Protein AF-A0A840VZA6-F1 (afdb_monomer_lite)

Foldseek 3Di:
DDPPDQPDQDVLLVVLLVLLVVLLVVLVVVLVVLVVVQVVQCVDPVHNQVVVVVVVDGNVLSVVLSVLSVQLSVLSNVLSVLSVQAAPVSLVSSLCSLVVSLVSLVVNCVSVVPPPSVVS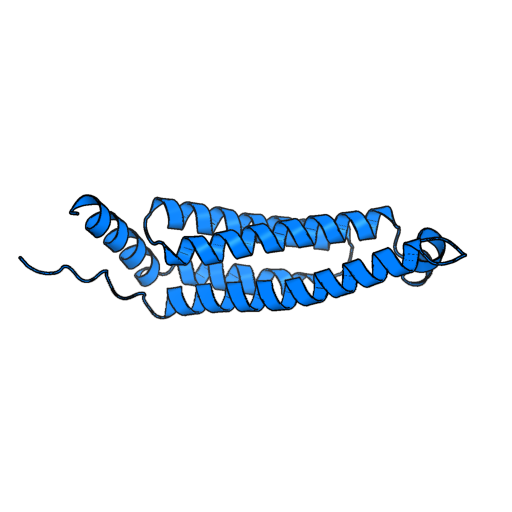NVSSVSSNVSCPDPSNVVSSHSSNVVVVVD

Sequence (150 aa):
MQNQSAPAMPGVVTAARIILFVVCGLSGVLLVMSLLGIVGAFLHSDGPDAVFATVGATTAGILRSFVLGLVVIVLLLVAALRIGRGGTRNHLVVRLLVGGGGLVAVLNTVLSGEGTAFMGFVLPLIVLMLIQTKRSREWFAAMDESARNS

Structure (mmCIF, N/CA/C/O backbone):
data_AF-A0A840VZA6-F1
#
_entry.id   AF-A0A840VZA6-F1
#
loop_
_atom_site.group_PDB
_atom_site.id
_atom_site.type_symbol
_atom_site.label_atom_id
_atom_site.label_alt_id
_atom_site.label_comp_id
_atom_site.label_asym_id
_atom_site.label_entity_id
_atom_site.label_seq_id
_atom_site.pdbx_PDB_ins_code
_atom_site.Cartn_x
_atom_site.Cartn_y
_atom_site.Cartn_z
_atom_site.occupancy
_atom_site.B_iso_or_equiv
_atom_site.auth_seq_id
_atom_site.auth_comp_id
_atom_site.auth_asym_id
_atom_site.auth_atom_id
_atom_site.pdbx_PDB_model_num
ATOM 1 N N . MET A 1 1 ? -12.700 12.720 40.999 1.00 42.44 1 MET A N 1
ATOM 2 C CA . MET A 1 1 ? -12.202 12.848 39.614 1.00 42.44 1 MET A CA 1
ATOM 3 C C . MET A 1 1 ? -11.955 11.440 39.094 1.00 42.44 1 MET A C 1
ATOM 5 O O . MET A 1 1 ? -10.973 10.824 39.482 1.00 42.44 1 MET A O 1
ATOM 9 N N . GLN A 1 2 ? -12.914 10.860 38.367 1.00 43.44 2 GLN A N 1
ATOM 10 C CA . GLN A 1 2 ? -12.752 9.523 37.789 1.00 43.44 2 GLN A CA 1
ATOM 11 C C . GLN A 1 2 ? -11.879 9.662 36.540 1.00 43.44 2 GLN A C 1
ATOM 13 O O . GLN A 1 2 ? -12.295 10.300 35.579 1.00 43.44 2 GLN A O 1
ATOM 18 N N . ASN A 1 3 ? -10.669 9.101 36.570 1.00 45.31 3 ASN A N 1
ATOM 19 C CA . ASN A 1 3 ? -9.854 8.910 35.373 1.00 45.31 3 ASN A CA 1
ATOM 20 C C . ASN A 1 3 ? -10.643 8.012 34.409 1.00 45.31 3 ASN A C 1
ATOM 22 O O . ASN A 1 3 ? -10.611 6.787 34.546 1.00 45.31 3 ASN A O 1
ATOM 26 N N . GLN A 1 4 ? -11.378 8.608 33.465 1.00 52.44 4 GLN A N 1
ATOM 27 C CA . GLN A 1 4 ? -11.915 7.883 32.318 1.00 52.44 4 GLN A CA 1
ATOM 28 C C . GLN A 1 4 ? -10.718 7.442 31.477 1.00 52.44 4 GLN A C 1
ATOM 30 O O . GLN A 1 4 ? -10.183 8.174 30.650 1.00 52.44 4 GLN A O 1
ATOM 35 N N . SER A 1 5 ? -10.229 6.245 31.784 1.00 57.06 5 SER A N 1
ATOM 36 C CA . SER A 1 5 ? -9.242 5.551 30.975 1.00 57.06 5 SER A CA 1
ATOM 37 C C . SER A 1 5 ? -9.862 5.326 29.598 1.00 57.06 5 SER A C 1
ATOM 39 O O . SER A 1 5 ? -10.992 4.848 29.496 1.00 57.06 5 SER A O 1
ATOM 41 N N . ALA A 1 6 ? -9.144 5.725 28.546 1.00 59.78 6 ALA A N 1
ATOM 42 C CA . ALA A 1 6 ? -9.605 5.579 27.171 1.00 59.78 6 ALA A CA 1
ATOM 43 C C . ALA A 1 6 ? -10.124 4.146 26.922 1.00 59.78 6 ALA A C 1
ATOM 45 O O . ALA A 1 6 ? -9.484 3.186 27.369 1.00 59.78 6 ALA A O 1
ATOM 46 N N . PRO A 1 7 ? -11.265 3.976 26.226 1.00 66.06 7 PRO A N 1
ATOM 47 C CA . PRO A 1 7 ? -11.859 2.663 26.012 1.00 66.06 7 PRO A CA 1
ATOM 48 C C . PRO A 1 7 ? -10.855 1.721 25.335 1.00 66.06 7 PRO A C 1
ATOM 50 O O . PRO A 1 7 ? -10.292 2.036 24.282 1.00 66.06 7 PRO A O 1
ATOM 53 N N . ALA A 1 8 ? -10.625 0.555 25.949 1.00 74.19 8 ALA A N 1
ATOM 54 C CA . ALA A 1 8 ? -9.660 -0.427 25.466 1.00 74.19 8 ALA A CA 1
ATOM 55 C C . ALA A 1 8 ? -9.975 -0.839 24.018 1.00 74.19 8 ALA A C 1
ATOM 57 O O . ALA A 1 8 ? -11.116 -1.176 23.687 1.00 74.19 8 ALA A O 1
ATOM 58 N N . MET A 1 9 ? -8.960 -0.809 23.148 1.00 76.88 9 MET A N 1
ATOM 59 C CA . MET A 1 9 ? -9.132 -1.114 21.727 1.00 76.88 9 MET A CA 1
ATOM 60 C C . MET A 1 9 ? -9.572 -2.579 21.547 1.00 76.88 9 MET A C 1
ATOM 62 O O . MET A 1 9 ? -8.873 -3.487 22.006 1.00 76.88 9 MET A O 1
ATOM 66 N N . PRO A 1 10 ? -10.715 -2.852 20.887 1.00 82.06 10 PRO A N 1
ATOM 67 C CA . PRO A 1 10 ? -11.196 -4.212 20.707 1.00 82.06 10 PRO A CA 1
ATOM 68 C C . PRO A 1 10 ? -10.262 -4.994 19.781 1.00 82.06 10 PRO A C 1
ATOM 70 O O . PRO A 1 10 ? -9.766 -4.468 18.783 1.00 82.06 10 PRO A O 1
ATOM 73 N N . GLY A 1 11 ? -10.082 -6.287 20.071 1.00 82.12 11 GLY A N 1
ATOM 74 C CA . GLY A 1 11 ? -9.135 -7.152 19.357 1.00 82.12 11 GLY A CA 1
ATOM 75 C C . GLY A 1 11 ? -9.315 -7.181 17.834 1.00 82.12 11 GLY A C 1
ATOM 76 O O . GLY A 1 11 ? -8.332 -7.300 17.116 1.00 82.12 11 GLY A O 1
ATOM 77 N N . VAL A 1 12 ? -10.536 -6.982 17.326 1.00 79.88 12 VAL A N 1
ATOM 78 C CA . VAL A 1 12 ? -10.817 -6.880 15.880 1.00 79.88 12 VAL A CA 1
ATOM 79 C C . VAL A 1 12 ? -10.205 -5.634 15.229 1.00 79.88 12 VAL A C 1
ATOM 81 O O . VAL A 1 12 ? -9.726 -5.708 14.099 1.00 79.88 12 VAL A O 1
ATOM 84 N N . VAL A 1 13 ? -10.163 -4.503 15.939 1.00 79.56 13 VAL A N 1
ATOM 85 C CA . VAL A 1 13 ? -9.539 -3.260 15.458 1.00 79.56 13 VAL A CA 1
ATOM 86 C C . VAL A 1 13 ? -8.019 -3.366 15.561 1.00 79.56 13 VAL A C 1
ATOM 88 O O . VAL A 1 13 ? -7.310 -2.969 14.636 1.00 79.56 13 VAL A O 1
ATOM 91 N N . THR A 1 14 ? -7.516 -3.981 16.633 1.00 82.81 14 THR A N 1
ATOM 92 C CA . THR A 1 14 ? -6.091 -4.305 16.780 1.00 82.81 14 THR A CA 1
ATOM 93 C C . THR A 1 14 ? -5.618 -5.239 15.665 1.00 82.81 14 THR A C 1
ATOM 95 O O . THR A 1 14 ? -4.606 -4.960 15.028 1.00 82.81 14 THR A O 1
ATOM 98 N N . ALA A 1 15 ? -6.379 -6.294 15.358 1.00 83.12 15 ALA A N 1
ATOM 99 C CA . ALA A 1 15 ? -6.087 -7.215 14.264 1.00 83.12 15 ALA A CA 1
ATOM 100 C C . ALA A 1 15 ? -6.076 -6.497 12.907 1.00 83.12 15 ALA A C 1
ATOM 102 O O . ALA A 1 15 ? -5.115 -6.636 12.157 1.00 83.12 15 ALA A O 1
ATOM 103 N N . ALA A 1 16 ? -7.084 -5.665 12.616 1.00 82.88 16 ALA A N 1
ATOM 104 C CA . ALA A 1 16 ? -7.126 -4.862 11.392 1.00 82.88 16 ALA A CA 1
ATOM 105 C C . ALA A 1 16 ? -5.895 -3.949 11.255 1.00 82.88 16 ALA A C 1
ATOM 107 O O . ALA A 1 16 ? -5.302 -3.851 10.181 1.00 82.88 16 ALA A O 1
ATOM 108 N N . ARG A 1 17 ? -5.471 -3.318 12.356 1.00 84.75 17 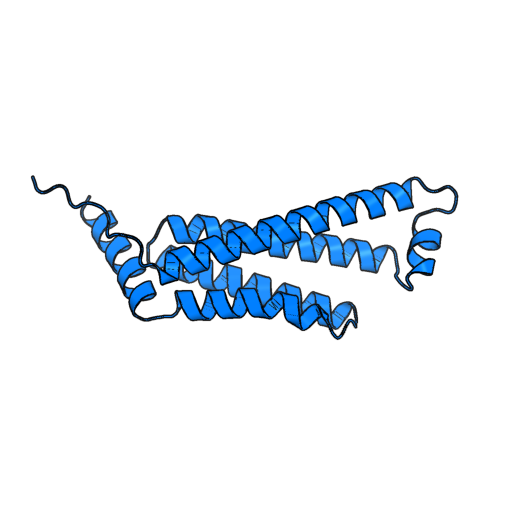ARG A N 1
ATOM 109 C CA . ARG A 1 17 ? -4.278 -2.469 12.393 1.00 84.75 17 ARG A CA 1
ATOM 110 C C . ARG A 1 17 ? -2.996 -3.265 12.141 1.00 84.75 17 ARG A C 1
ATOM 112 O O . ARG A 1 17 ? -2.168 -2.822 11.352 1.00 84.75 17 ARG A O 1
ATOM 119 N N . ILE A 1 18 ? -2.843 -4.428 12.776 1.00 86.88 18 ILE A N 1
ATOM 120 C CA . ILE A 1 18 ? -1.687 -5.315 12.577 1.00 86.88 18 ILE A CA 1
ATOM 121 C C . ILE A 1 18 ? -1.627 -5.787 11.125 1.00 86.88 18 ILE A C 1
ATOM 123 O O . ILE A 1 18 ? -0.573 -5.684 10.509 1.00 86.88 18 ILE A O 1
ATOM 127 N N . ILE A 1 19 ? -2.752 -6.235 10.561 1.00 85.38 19 ILE A N 1
ATOM 128 C CA . ILE A 1 19 ? -2.828 -6.671 9.162 1.00 85.38 19 ILE A CA 1
ATOM 129 C C . ILE A 1 19 ? -2.362 -5.549 8.233 1.00 85.38 19 ILE A C 1
ATOM 131 O O . ILE A 1 19 ? -1.514 -5.790 7.379 1.00 85.38 19 ILE A O 1
ATOM 135 N N . LEU A 1 20 ? -2.845 -4.317 8.424 1.00 84.19 20 LEU A N 1
ATOM 136 C CA . LEU A 1 20 ? -2.403 -3.185 7.609 1.00 84.19 20 LEU A CA 1
ATOM 137 C C . LEU A 1 20 ? -0.900 -2.922 7.743 1.00 84.19 20 LEU A C 1
ATOM 139 O O . LEU A 1 20 ? -0.241 -2.706 6.732 1.00 84.19 20 LEU A O 1
ATOM 143 N N . PHE A 1 21 ? -0.338 -2.975 8.954 1.00 87.06 21 PHE A N 1
ATOM 144 C CA . PHE A 1 21 ? 1.105 -2.798 9.141 1.00 87.06 21 PHE A CA 1
ATOM 145 C C . PHE A 1 21 ? 1.925 -3.901 8.480 1.00 87.06 21 PHE A C 1
ATOM 147 O O . PHE A 1 21 ? 2.916 -3.598 7.822 1.00 87.06 21 PHE A O 1
ATOM 154 N N . VAL A 1 22 ? 1.511 -5.159 8.626 1.00 87.62 22 VAL A N 1
ATOM 155 C CA . VAL A 1 22 ? 2.184 -6.303 8.001 1.00 87.62 22 VAL A CA 1
ATOM 156 C C . VAL A 1 22 ? 2.140 -6.170 6.480 1.00 87.62 22 VAL A C 1
ATOM 158 O O . VAL A 1 22 ? 3.174 -6.300 5.830 1.00 87.62 22 VAL A O 1
ATOM 161 N N . VAL A 1 23 ? 0.979 -5.828 5.914 1.00 85.12 23 VAL A N 1
ATOM 162 C CA . VAL A 1 23 ? 0.812 -5.608 4.470 1.00 85.12 23 VAL A CA 1
ATOM 163 C C . VAL A 1 23 ? 1.664 -4.437 3.988 1.00 85.12 23 VAL A C 1
ATOM 165 O O . VAL A 1 23 ? 2.363 -4.581 2.989 1.00 85.12 23 VAL A O 1
ATOM 168 N N . CYS A 1 24 ? 1.669 -3.302 4.693 1.00 85.88 24 CYS A N 1
ATOM 169 C CA . CYS A 1 24 ? 2.530 -2.166 4.362 1.00 85.88 24 CYS A CA 1
ATOM 170 C C . CYS A 1 24 ? 4.018 -2.524 4.453 1.00 85.88 24 CYS A C 1
ATOM 172 O O . CYS A 1 24 ? 4.780 -2.109 3.587 1.00 85.88 24 CYS A O 1
ATOM 174 N N . GLY A 1 25 ? 4.431 -3.300 5.458 1.00 86.50 25 GLY A N 1
ATOM 175 C CA . GLY A 1 25 ? 5.814 -3.749 5.621 1.00 86.50 25 GLY A CA 1
ATOM 176 C C . GLY A 1 25 ? 6.266 -4.649 4.472 1.00 86.50 25 GLY A C 1
ATOM 177 O O . GLY A 1 25 ? 7.256 -4.347 3.812 1.00 86.50 25 GLY A O 1
ATOM 178 N N . LEU A 1 26 ? 5.499 -5.704 4.175 1.00 87.31 26 LEU A N 1
ATOM 179 C CA . LEU A 1 26 ? 5.757 -6.608 3.047 1.00 87.31 26 LEU A CA 1
ATOM 180 C C . LEU A 1 26 ? 5.777 -5.859 1.713 1.00 87.31 26 LEU A C 1
ATOM 182 O O . LEU A 1 26 ? 6.722 -5.991 0.938 1.00 87.31 26 LEU A O 1
ATOM 186 N N . SER A 1 27 ? 4.766 -5.025 1.471 1.00 84.00 27 SER A N 1
ATOM 187 C CA . SER A 1 27 ? 4.675 -4.235 0.241 1.00 84.00 27 SER A CA 1
ATOM 188 C C . SER A 1 27 ? 5.820 -3.227 0.137 1.00 84.00 27 SER A C 1
ATOM 190 O O . SER A 1 27 ? 6.336 -3.003 -0.950 1.00 84.00 27 SER A O 1
ATOM 192 N N . GLY A 1 28 ? 6.258 -2.648 1.258 1.00 86.31 28 GLY A N 1
ATOM 193 C CA . GLY A 1 28 ? 7.400 -1.740 1.312 1.00 86.31 28 GLY A CA 1
ATOM 194 C C . GLY A 1 28 ? 8.701 -2.425 0.900 1.00 86.31 28 GLY A C 1
ATOM 195 O O . GLY A 1 28 ? 9.437 -1.878 0.085 1.00 86.31 28 GLY A O 1
ATOM 196 N N . VAL A 1 29 ? 8.955 -3.645 1.386 1.00 88.19 29 VAL A N 1
ATOM 197 C CA . VAL A 1 29 ? 10.123 -4.442 0.968 1.00 88.19 29 VAL A CA 1
ATOM 198 C C . VAL A 1 29 ? 10.077 -4.728 -0.534 1.00 88.19 29 VAL A C 1
ATOM 200 O O . VAL A 1 29 ? 11.065 -4.500 -1.230 1.00 88.19 29 VAL A O 1
ATOM 203 N N . LEU A 1 30 ? 8.925 -5.164 -1.052 1.00 86.56 30 LEU A N 1
ATOM 204 C CA . LEU A 1 30 ? 8.741 -5.407 -2.487 1.00 86.56 30 LEU A CA 1
ATOM 205 C C . LEU A 1 30 ? 8.938 -4.135 -3.319 1.00 86.56 30 LEU A C 1
ATOM 207 O O . LEU A 1 30 ? 9.513 -4.188 -4.406 1.00 86.56 30 LEU A O 1
ATOM 211 N N . LEU A 1 31 ? 8.503 -2.984 -2.803 1.00 86.81 31 LEU A N 1
ATOM 212 C CA . LEU A 1 31 ? 8.658 -1.702 -3.475 1.00 86.81 31 LEU A CA 1
ATOM 213 C C . LEU A 1 31 ? 10.123 -1.252 -3.498 1.00 86.81 31 LEU A C 1
ATOM 215 O O . LEU A 1 31 ? 10.591 -0.783 -4.528 1.00 86.81 31 LEU A O 1
ATOM 219 N N . VAL A 1 32 ? 10.879 -1.464 -2.418 1.00 90.75 32 VAL A N 1
ATOM 220 C CA . VAL A 1 32 ? 12.331 -1.218 -2.405 1.00 90.75 32 VAL A CA 1
ATOM 221 C C . VAL A 1 32 ? 13.045 -2.120 -3.413 1.00 90.75 32 VAL A C 1
ATOM 223 O O . VAL A 1 32 ? 13.858 -1.630 -4.191 1.00 90.75 32 VAL A O 1
ATOM 226 N N . MET A 1 33 ? 12.706 -3.410 -3.461 1.00 89.62 33 MET A N 1
ATOM 227 C CA . MET A 1 33 ? 13.271 -4.335 -4.452 1.00 89.62 33 MET A CA 1
ATOM 228 C C . MET A 1 33 ? 12.930 -3.913 -5.886 1.00 89.62 33 MET A C 1
ATOM 230 O O . MET A 1 33 ? 13.799 -3.915 -6.754 1.00 89.62 33 MET A O 1
ATOM 234 N N . SER A 1 34 ? 11.692 -3.472 -6.120 1.00 88.06 34 SER A N 1
ATOM 235 C CA . SER A 1 34 ? 11.262 -2.938 -7.418 1.00 88.06 34 SER A CA 1
ATOM 236 C C . SER A 1 34 ? 12.037 -1.676 -7.792 1.00 88.06 34 SER A C 1
ATOM 238 O O . SER A 1 34 ? 12.475 -1.542 -8.929 1.00 88.06 34 SER A O 1
ATOM 240 N N . LEU A 1 35 ? 12.263 -0.769 -6.836 1.00 91.75 35 LEU A N 1
ATOM 241 C CA . LEU A 1 35 ? 13.058 0.438 -7.055 1.00 91.75 35 LEU A CA 1
ATOM 242 C C . LEU A 1 35 ? 14.502 0.093 -7.429 1.00 91.75 35 LEU A C 1
ATOM 244 O O . LEU A 1 35 ? 15.031 0.672 -8.372 1.00 91.75 35 LEU A O 1
ATOM 248 N N . LEU A 1 36 ? 15.123 -0.864 -6.734 1.00 91.81 36 LEU A N 1
ATOM 249 C CA . LEU A 1 36 ? 16.466 -1.344 -7.069 1.00 91.81 36 LEU A CA 1
ATOM 250 C C . LEU A 1 36 ? 16.514 -1.951 -8.476 1.00 91.81 36 LEU A C 1
ATOM 252 O O . LEU A 1 36 ? 17.446 -1.662 -9.220 1.00 91.81 36 LEU A O 1
ATOM 256 N N . GLY A 1 37 ? 15.500 -2.730 -8.864 1.00 88.38 37 GLY A N 1
ATOM 257 C CA . GLY A 1 37 ? 15.375 -3.268 -10.220 1.00 88.38 37 GLY A CA 1
ATOM 258 C C . GLY A 1 37 ? 15.242 -2.173 -11.281 1.00 88.38 37 GLY A C 1
ATOM 259 O O . GLY A 1 37 ? 15.922 -2.224 -12.302 1.00 88.38 37 GLY A O 1
ATOM 260 N N . ILE A 1 38 ? 14.433 -1.142 -11.013 1.00 89.94 38 ILE A N 1
ATOM 261 C CA . ILE A 1 38 ? 14.289 0.019 -11.900 1.00 89.94 38 ILE A CA 1
ATOM 262 C C . ILE A 1 38 ? 15.624 0.751 -12.032 1.00 89.94 38 ILE A C 1
ATOM 264 O O . ILE A 1 38 ? 16.095 0.962 -13.144 1.00 89.94 38 ILE A O 1
ATOM 268 N N . VAL A 1 39 ? 16.270 1.095 -10.917 1.00 92.44 39 VAL A N 1
ATOM 269 C CA . VAL A 1 39 ? 17.576 1.770 -10.924 1.00 92.44 39 VAL A CA 1
ATOM 270 C C . VAL A 1 39 ? 18.618 0.937 -11.673 1.00 92.44 39 VAL A C 1
ATOM 272 O O . VAL A 1 39 ? 19.330 1.476 -12.514 1.00 92.44 39 VAL A O 1
ATOM 275 N N . GLY A 1 40 ? 18.672 -0.375 -11.434 1.00 90.88 40 GLY A N 1
ATOM 276 C CA . GLY A 1 40 ? 19.563 -1.287 -12.151 1.00 90.88 40 GLY A CA 1
ATOM 277 C C . GLY A 1 40 ? 19.316 -1.299 -13.662 1.00 90.88 40 GLY A C 1
ATOM 278 O O . GLY A 1 40 ? 20.274 -1.271 -14.428 1.00 90.88 40 GLY A O 1
ATOM 279 N N . ALA A 1 41 ? 18.053 -1.265 -14.094 1.00 90.00 41 ALA A N 1
ATOM 280 C CA . ALA A 1 41 ? 17.689 -1.187 -15.508 1.00 90.00 41 ALA A CA 1
ATOM 281 C C . ALA A 1 41 ? 18.114 0.144 -16.155 1.00 90.00 41 ALA A C 1
ATOM 283 O O . ALA A 1 41 ? 18.601 0.151 -17.281 1.00 90.00 41 ALA A O 1
ATOM 284 N N . PHE A 1 42 ? 17.999 1.266 -15.434 1.00 90.94 42 PHE A N 1
ATOM 285 C CA . PHE A 1 42 ? 18.471 2.576 -15.905 1.00 90.94 42 PHE A CA 1
ATOM 286 C C . PHE A 1 42 ? 20.001 2.704 -15.943 1.00 90.94 42 PHE A C 1
ATOM 288 O O . PHE A 1 42 ? 20.519 3.530 -16.689 1.00 90.94 42 PHE A O 1
ATOM 295 N N . LEU A 1 43 ? 20.719 1.907 -15.149 1.00 92.56 43 LEU A N 1
ATOM 296 C CA . LEU A 1 43 ? 22.184 1.853 -15.146 1.00 92.56 43 LEU A CA 1
ATOM 297 C C . LEU A 1 43 ? 22.751 0.822 -16.137 1.00 92.56 43 LEU A C 1
ATOM 299 O O . LEU A 1 43 ? 23.968 0.754 -16.308 1.00 92.56 43 LEU A O 1
ATOM 303 N N . HIS A 1 44 ? 21.900 0.009 -16.768 1.00 91.81 44 HIS A N 1
ATOM 304 C CA . HIS A 1 44 ? 22.326 -1.002 -17.731 1.00 91.81 44 HIS A CA 1
ATOM 305 C C . HIS A 1 44 ? 22.755 -0.361 -19.057 1.00 91.81 44 HIS A C 1
ATOM 307 O O . HIS A 1 44 ? 22.152 0.616 -19.500 1.00 91.81 44 HIS A O 1
ATOM 313 N N . SER A 1 45 ? 23.768 -0.931 -19.718 1.00 89.25 45 SER A N 1
ATOM 314 C CA . SER A 1 45 ? 24.315 -0.405 -20.982 1.00 89.25 45 SER A CA 1
ATOM 315 C C . SER A 1 45 ? 23.281 -0.325 -22.101 1.00 89.25 45 SER A C 1
ATOM 317 O O . SER A 1 45 ? 23.308 0.602 -22.906 1.00 89.25 45 SER A O 1
ATOM 319 N N . ASP A 1 46 ? 22.356 -1.281 -22.117 1.00 88.00 46 ASP A N 1
ATOM 320 C CA . ASP A 1 46 ? 21.347 -1.433 -23.168 1.00 88.00 46 ASP A CA 1
ATOM 321 C C . ASP A 1 46 ? 20.093 -0.583 -22.892 1.00 88.00 46 ASP A C 1
ATOM 323 O O . ASP A 1 46 ? 19.162 -0.538 -23.698 1.00 88.00 46 ASP A O 1
ATOM 327 N N . GLY A 1 47 ? 20.075 0.117 -21.753 1.00 88.38 47 GLY A N 1
ATOM 328 C CA . GLY A 1 47 ? 18.974 0.954 -21.301 1.00 88.38 47 GLY A CA 1
ATOM 329 C C . GLY A 1 47 ? 17.793 0.178 -20.695 1.00 88.38 47 GLY A C 1
ATOM 330 O O . GLY A 1 47 ? 17.709 -1.051 -20.776 1.00 88.38 47 GLY A O 1
ATOM 331 N N . PRO A 1 48 ? 16.839 0.901 -20.081 1.00 87.06 48 PRO A N 1
ATOM 332 C CA . PRO A 1 48 ? 15.732 0.300 -19.340 1.00 87.06 48 PRO A CA 1
ATOM 333 C C . PRO A 1 48 ? 14.753 -0.469 -20.237 1.00 87.06 48 PRO A C 1
ATOM 335 O O . PRO A 1 48 ? 14.253 -1.517 -19.834 1.00 87.06 48 PRO A O 1
ATOM 338 N N . ASP A 1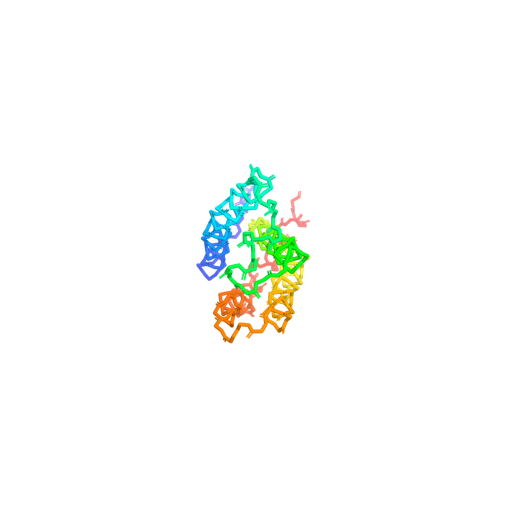 49 ? 14.508 0.000 -21.464 1.00 89.12 49 ASP A N 1
ATOM 339 C CA . ASP A 1 49 ? 13.555 -0.639 -22.378 1.00 89.12 49 ASP A CA 1
ATOM 340 C C . ASP A 1 49 ? 14.001 -2.048 -22.790 1.00 89.12 49 ASP A C 1
ATOM 342 O O . ASP A 1 49 ? 13.175 -2.958 -22.841 1.00 89.12 49 ASP A O 1
ATOM 346 N N . ALA A 1 50 ? 15.302 -2.256 -23.021 1.00 88.12 50 ALA A N 1
ATOM 347 C CA . ALA A 1 50 ? 15.848 -3.571 -23.349 1.00 88.12 50 ALA A CA 1
ATOM 348 C C . ALA A 1 50 ? 15.707 -4.545 -22.172 1.00 88.12 50 ALA A C 1
ATOM 350 O O . ALA A 1 50 ? 15.261 -5.679 -22.350 1.00 88.12 50 ALA A O 1
ATOM 351 N N . VAL A 1 51 ? 16.016 -4.083 -20.955 1.00 89.12 51 VAL A N 1
ATOM 352 C CA . VAL A 1 51 ? 15.895 -4.887 -19.731 1.00 89.12 51 VAL A CA 1
ATOM 353 C C . VAL A 1 51 ? 14.439 -5.268 -19.473 1.00 89.12 51 VAL A C 1
ATOM 355 O O . VAL A 1 51 ? 14.143 -6.432 -19.212 1.00 89.12 51 VAL A O 1
ATOM 358 N N . PHE A 1 52 ? 13.505 -4.327 -19.581 1.00 87.62 52 PHE A N 1
ATOM 359 C CA . PHE A 1 52 ? 12.095 -4.589 -19.296 1.00 87.62 52 PHE A CA 1
ATOM 360 C C . PHE A 1 52 ? 11.380 -5.381 -20.395 1.00 87.62 52 PHE A C 1
ATOM 362 O O . PHE A 1 52 ? 10.473 -6.160 -20.093 1.00 87.62 52 PHE A O 1
ATOM 369 N N . ALA A 1 53 ? 11.839 -5.287 -21.644 1.00 88.00 53 ALA A N 1
ATOM 370 C CA . ALA A 1 53 ? 11.345 -6.135 -22.722 1.00 88.00 53 ALA A CA 1
ATOM 371 C C . ALA A 1 53 ? 11.589 -7.631 -22.446 1.00 88.00 53 ALA A C 1
ATOM 373 O O . ALA A 1 53 ? 10.769 -8.455 -22.851 1.00 88.00 53 ALA A O 1
ATOM 374 N N . THR A 1 54 ? 12.645 -7.998 -21.700 1.00 86.88 54 THR A N 1
ATOM 375 C CA . THR A 1 54 ? 12.904 -9.406 -21.319 1.00 86.88 54 THR A CA 1
ATOM 376 C C . THR A 1 54 ? 11.799 -10.017 -20.456 1.00 86.88 54 THR A C 1
ATOM 378 O O . THR A 1 54 ? 11.579 -11.225 -20.502 1.00 86.88 54 THR A O 1
ATOM 381 N N . VAL A 1 55 ? 11.069 -9.183 -19.710 1.00 81.88 55 VAL A N 1
ATOM 382 C CA . VAL A 1 55 ? 9.915 -9.578 -18.889 1.00 81.88 55 VAL A CA 1
ATOM 383 C C . VAL A 1 55 ? 8.582 -9.201 -19.543 1.00 81.88 55 VAL A C 1
ATOM 385 O O . VAL A 1 55 ? 7.543 -9.217 -18.891 1.00 81.88 55 VAL A O 1
ATOM 388 N N . GLY A 1 56 ? 8.594 -8.858 -20.837 1.00 83.00 56 GLY A N 1
ATOM 389 C CA . GLY A 1 56 ? 7.395 -8.506 -21.599 1.00 83.00 56 GLY A CA 1
ATOM 390 C C . GLY A 1 56 ? 6.732 -7.198 -21.160 1.00 83.00 56 GLY A C 1
ATOM 391 O O . GLY A 1 56 ? 5.553 -6.989 -21.437 1.00 83.00 56 GLY A O 1
ATOM 392 N N . ALA A 1 57 ? 7.464 -6.320 -20.471 1.00 84.38 57 ALA A N 1
ATOM 393 C CA . ALA A 1 57 ? 6.933 -5.084 -19.918 1.00 84.38 57 ALA A CA 1
ATOM 394 C C . ALA A 1 57 ? 7.554 -3.850 -20.584 1.00 84.38 57 ALA A C 1
ATOM 396 O O . ALA A 1 57 ? 8.675 -3.870 -21.085 1.00 84.38 57 ALA A O 1
ATOM 397 N N . THR A 1 58 ? 6.818 -2.740 -20.562 1.00 87.50 58 THR A N 1
ATOM 398 C CA . THR A 1 58 ? 7.325 -1.438 -21.009 1.00 87.50 58 THR A CA 1
ATOM 399 C C . THR A 1 58 ? 7.820 -0.623 -19.818 1.00 87.50 58 THR A C 1
ATOM 401 O O . THR A 1 58 ? 7.257 -0.719 -18.722 1.00 87.50 58 THR A O 1
ATOM 404 N N . THR A 1 59 ? 8.814 0.248 -20.031 1.00 87.00 59 THR A N 1
ATOM 405 C CA . THR A 1 59 ? 9.300 1.184 -18.999 1.00 87.00 59 THR A CA 1
ATOM 406 C C . THR A 1 59 ? 8.154 1.991 -18.387 1.00 87.00 59 THR A C 1
ATOM 408 O O . THR A 1 59 ? 8.036 2.099 -17.166 1.00 87.00 59 THR A O 1
ATOM 411 N N . ALA A 1 60 ? 7.250 2.505 -19.229 1.00 86.75 60 ALA A N 1
ATOM 412 C CA . ALA A 1 60 ? 6.075 3.247 -18.781 1.00 86.75 60 ALA A CA 1
ATOM 413 C C . ALA A 1 60 ? 5.121 2.386 -17.931 1.00 86.75 60 ALA A C 1
ATOM 415 O O . ALA A 1 60 ? 4.595 2.867 -16.927 1.00 86.75 60 ALA A O 1
ATOM 416 N N . GLY A 1 61 ? 4.914 1.117 -18.298 1.00 85.56 61 GLY A N 1
ATOM 417 C CA . GLY A 1 61 ? 4.079 0.179 -17.545 1.00 85.56 61 GLY A CA 1
ATOM 418 C C . GLY A 1 61 ? 4.642 -0.133 -16.157 1.00 85.56 61 GLY A C 1
ATOM 419 O O . GLY A 1 61 ? 3.905 -0.086 -15.168 1.00 85.56 61 GLY A O 1
ATOM 420 N N . ILE A 1 62 ? 5.952 -0.369 -16.063 1.00 86.50 62 ILE A N 1
ATOM 421 C CA . ILE A 1 62 ? 6.635 -0.630 -14.788 1.00 86.50 62 ILE A CA 1
ATOM 422 C C . ILE A 1 62 ? 6.607 0.605 -13.897 1.00 86.50 62 ILE A C 1
ATOM 424 O O . ILE A 1 62 ? 6.229 0.510 -12.729 1.00 86.50 62 ILE A O 1
ATOM 428 N N . LEU A 1 63 ? 6.938 1.778 -14.441 1.00 88.44 63 LEU A N 1
ATOM 429 C CA . LEU A 1 63 ? 6.959 3.011 -13.660 1.00 88.44 63 LEU A CA 1
ATOM 430 C C . LEU A 1 63 ? 5.555 3.377 -13.158 1.00 88.44 63 LEU A C 1
ATOM 432 O O . LEU A 1 63 ? 5.386 3.754 -11.999 1.00 88.44 63 LEU A O 1
ATOM 436 N N . ARG A 1 64 ? 4.526 3.190 -13.995 1.00 86.50 64 ARG A N 1
ATOM 437 C CA . ARG A 1 64 ? 3.124 3.357 -13.593 1.00 86.50 64 ARG A CA 1
ATOM 438 C C . ARG A 1 64 ? 2.750 2.398 -12.465 1.00 86.50 64 ARG A C 1
ATOM 440 O O . ARG A 1 64 ? 2.174 2.842 -11.475 1.00 86.50 64 ARG A O 1
ATOM 447 N N . SER A 1 65 ? 3.089 1.118 -12.598 1.00 84.50 65 SER A N 1
ATOM 448 C CA . SER A 1 65 ? 2.789 0.099 -11.584 1.00 84.50 65 SER A CA 1
ATOM 449 C C . SER A 1 65 ? 3.481 0.405 -10.257 1.00 84.50 65 SER A C 1
ATOM 451 O O . SER A 1 65 ? 2.862 0.316 -9.198 1.00 84.50 65 SER A O 1
ATOM 453 N N . PHE A 1 66 ? 4.737 0.852 -10.311 1.00 87.81 66 PHE A N 1
ATOM 454 C CA . PHE A 1 66 ? 5.499 1.285 -9.144 1.00 87.81 66 PHE A CA 1
ATOM 455 C C . PHE A 1 66 ? 4.832 2.466 -8.429 1.00 87.81 66 PHE A C 1
ATOM 457 O O . PHE A 1 66 ? 4.617 2.418 -7.217 1.00 87.81 66 PHE A O 1
ATOM 464 N N . VAL A 1 67 ? 4.449 3.510 -9.172 1.00 89.56 67 VAL A N 1
ATOM 465 C CA . VAL A 1 67 ? 3.780 4.694 -8.608 1.00 89.56 67 VAL A CA 1
ATOM 466 C C . VAL A 1 67 ? 2.421 4.329 -8.011 1.00 89.56 67 VAL A C 1
ATOM 468 O O . VAL A 1 67 ? 2.109 4.757 -6.900 1.00 89.56 67 VAL A O 1
ATOM 471 N N . LEU A 1 68 ? 1.619 3.513 -8.701 1.00 86.19 68 LEU A N 1
ATOM 472 C CA . LEU A 1 68 ? 0.330 3.053 -8.177 1.00 86.19 68 LEU A CA 1
ATOM 473 C C . LEU A 1 68 ? 0.512 2.208 -6.909 1.00 86.19 68 LEU A C 1
ATOM 475 O O . LEU A 1 68 ? -0.195 2.433 -5.927 1.00 86.19 68 LEU A O 1
ATOM 479 N N . GLY A 1 69 ? 1.497 1.306 -6.886 1.00 84.75 69 GLY A N 1
ATOM 480 C CA . GLY A 1 69 ? 1.862 0.536 -5.697 1.00 84.75 69 GLY A CA 1
ATOM 481 C C . GLY A 1 69 ? 2.258 1.431 -4.522 1.00 84.75 69 GLY A C 1
ATOM 482 O O . GLY A 1 69 ? 1.753 1.253 -3.413 1.00 84.75 69 GLY A O 1
ATOM 483 N N . LEU A 1 70 ? 3.082 2.455 -4.768 1.00 88.06 70 LEU A N 1
ATOM 484 C CA . LEU A 1 70 ? 3.475 3.434 -3.753 1.00 88.06 70 LEU A CA 1
ATOM 485 C C . LEU A 1 70 ? 2.259 4.167 -3.175 1.00 88.06 70 LEU A C 1
ATOM 487 O O . LEU A 1 70 ? 2.126 4.272 -1.955 1.00 88.06 70 LEU A O 1
ATOM 491 N N . VAL A 1 71 ? 1.347 4.630 -4.034 1.00 88.38 71 VAL A N 1
ATOM 492 C CA . VAL A 1 71 ? 0.106 5.294 -3.609 1.00 88.38 71 VAL A CA 1
ATOM 493 C C . VAL A 1 71 ? -0.721 4.371 -2.713 1.00 88.38 71 VAL A C 1
ATOM 495 O O . VAL A 1 71 ? -1.149 4.796 -1.640 1.00 88.38 71 VAL A O 1
ATOM 498 N N . VAL A 1 72 ? -0.904 3.103 -3.094 1.00 85.44 72 VAL A N 1
ATOM 499 C CA . VAL A 1 72 ? -1.645 2.124 -2.281 1.00 85.44 72 VAL A CA 1
ATOM 500 C C . VAL A 1 72 ? -1.001 1.946 -0.907 1.00 85.44 72 VAL A C 1
ATOM 502 O O . VAL A 1 72 ? -1.701 2.021 0.103 1.00 85.44 72 VAL A O 1
ATOM 505 N N . ILE A 1 73 ? 0.323 1.774 -0.843 1.00 86.25 73 ILE A N 1
ATOM 506 C CA . ILE A 1 73 ? 1.045 1.619 0.429 1.00 86.25 73 ILE A CA 1
ATOM 507 C C . ILE A 1 73 ? 0.839 2.840 1.325 1.00 86.25 73 ILE A C 1
ATOM 509 O O . ILE A 1 73 ? 0.550 2.679 2.511 1.00 86.25 73 ILE A O 1
ATOM 513 N N . VAL A 1 74 ? 0.943 4.052 0.771 1.00 87.94 74 VAL A N 1
ATOM 514 C CA . VAL A 1 74 ? 0.737 5.295 1.527 1.00 87.94 74 VAL A CA 1
ATOM 515 C C . VAL A 1 74 ? -0.691 5.373 2.067 1.00 87.94 74 VAL A C 1
ATOM 517 O O . VAL A 1 74 ? -0.880 5.656 3.250 1.00 87.94 74 VAL A O 1
ATOM 520 N N . LEU A 1 75 ? -1.703 5.071 1.246 1.00 86.94 75 LEU A N 1
ATOM 521 C CA . LEU A 1 75 ? -3.106 5.073 1.675 1.00 86.94 75 LEU A CA 1
ATOM 522 C C . LEU A 1 75 ? -3.352 4.076 2.818 1.00 86.94 75 LEU A C 1
ATOM 524 O O . LEU A 1 75 ? -3.974 4.431 3.824 1.00 86.94 75 LEU A O 1
ATOM 528 N N . LEU A 1 76 ? -2.828 2.851 2.698 1.00 83.88 76 LEU A N 1
ATOM 529 C CA . LEU A 1 76 ? -2.959 1.809 3.721 1.00 83.88 76 LEU A CA 1
ATOM 530 C C . LEU A 1 76 ? -2.212 2.168 5.012 1.00 83.88 76 LEU A C 1
ATOM 532 O O . LEU A 1 76 ? -2.747 1.964 6.104 1.00 83.88 76 LEU A O 1
ATOM 536 N N . LEU A 1 77 ? -1.023 2.765 4.909 1.00 86.81 77 LEU A N 1
ATOM 537 C CA . LEU A 1 77 ? -0.243 3.184 6.071 1.00 86.81 77 LEU A CA 1
ATOM 538 C C . LEU A 1 77 ? -0.955 4.312 6.828 1.00 86.81 77 LEU A C 1
ATOM 540 O O . LEU A 1 77 ? -1.096 4.253 8.051 1.00 86.81 77 LEU A O 1
ATOM 544 N N . VAL A 1 78 ? -1.479 5.313 6.113 1.00 86.75 78 VAL A N 1
ATOM 545 C CA . VAL A 1 78 ? -2.274 6.390 6.722 1.00 86.75 78 VAL A CA 1
ATOM 546 C C . VAL A 1 78 ? -3.535 5.824 7.378 1.00 86.75 78 VAL A C 1
ATOM 548 O O . VAL A 1 78 ? -3.895 6.257 8.476 1.00 86.75 78 VAL A O 1
ATOM 551 N N . ALA A 1 79 ? -4.183 4.826 6.768 1.00 84.38 79 ALA A N 1
ATOM 552 C CA . ALA A 1 79 ? -5.316 4.136 7.377 1.00 84.38 79 ALA A CA 1
ATOM 553 C C . ALA A 1 79 ? -4.916 3.422 8.682 1.00 84.38 79 ALA A C 1
ATOM 555 O O . ALA A 1 79 ? -5.590 3.595 9.698 1.00 84.38 79 ALA A O 1
ATOM 556 N N . ALA A 1 80 ? -3.795 2.695 8.698 1.00 83.81 80 ALA A N 1
ATOM 557 C CA . ALA A 1 80 ? -3.288 1.999 9.886 1.00 83.81 80 ALA A CA 1
ATOM 558 C C . ALA A 1 80 ? -2.984 2.963 11.044 1.00 83.81 80 ALA A C 1
ATOM 560 O O . ALA A 1 80 ? -3.307 2.692 12.206 1.00 83.81 80 ALA A O 1
ATOM 561 N N . LEU A 1 81 ? -2.393 4.118 10.722 1.00 85.88 81 LEU A N 1
ATOM 562 C CA . LEU A 1 81 ? -2.102 5.175 11.687 1.00 85.88 81 LEU A CA 1
ATOM 563 C C . LEU A 1 81 ? -3.385 5.828 12.214 1.00 85.88 81 LEU A C 1
ATOM 565 O O . LEU A 1 81 ? -3.502 6.067 13.417 1.00 85.88 81 LEU A O 1
ATOM 569 N N . ARG A 1 82 ? -4.372 6.088 11.345 1.00 83.00 82 ARG A N 1
ATOM 570 C CA . ARG A 1 82 ? -5.648 6.704 11.744 1.00 83.00 82 ARG A CA 1
ATOM 571 C C . ARG A 1 82 ? -6.559 5.773 12.534 1.00 83.00 82 ARG A C 1
ATOM 573 O O . ARG A 1 82 ? -7.236 6.263 13.434 1.00 83.00 82 ARG A O 1
ATOM 580 N N . ILE A 1 83 ? -6.537 4.462 12.275 1.00 79.94 83 ILE A N 1
ATOM 581 C CA . ILE A 1 83 ? -7.241 3.472 13.109 1.00 79.94 83 ILE A CA 1
ATOM 582 C C . ILE A 1 83 ? -6.832 3.618 14.580 1.00 79.94 83 ILE A C 1
ATOM 584 O O . ILE A 1 83 ? -7.685 3.576 15.462 1.00 79.94 83 ILE A O 1
ATOM 588 N N . GLY A 1 84 ? -5.541 3.853 14.844 1.00 73.31 84 GLY A N 1
ATOM 589 C CA . GLY A 1 84 ? -5.008 4.020 16.198 1.00 73.31 84 GLY A CA 1
ATOM 590 C C . GLY A 1 84 ? -5.536 5.240 16.957 1.00 73.31 84 GLY A C 1
ATOM 591 O O . GLY A 1 84 ? -5.438 5.261 18.178 1.00 73.31 84 GLY A O 1
ATOM 592 N N . ARG A 1 85 ? -6.096 6.244 16.267 1.00 77.06 85 ARG A N 1
ATOM 593 C CA . ARG A 1 85 ? -6.573 7.489 16.895 1.00 77.06 85 ARG A CA 1
ATOM 594 C C . ARG A 1 85 ? -8.036 7.428 17.349 1.00 77.06 85 ARG A C 1
ATOM 596 O O . ARG A 1 85 ? -8.438 8.285 18.124 1.00 77.06 85 ARG A O 1
ATOM 603 N N . GLY A 1 86 ? -8.819 6.446 16.892 1.00 72.00 86 GLY A N 1
ATOM 604 C CA . GLY A 1 86 ? -10.254 6.363 17.203 1.00 72.00 86 GLY A CA 1
ATOM 605 C C . GLY A 1 86 ? -11.087 7.508 16.605 1.00 72.00 86 GLY A C 1
ATOM 606 O O . GLY A 1 86 ? -10.569 8.333 15.852 1.00 72.00 86 GLY A O 1
ATOM 607 N N . GLY A 1 87 ? -12.388 7.539 16.906 1.00 78.00 87 GLY A N 1
ATOM 608 C CA . GLY A 1 87 ? -13.330 8.573 16.459 1.00 78.00 87 GLY A CA 1
ATOM 609 C C . GLY A 1 87 ? -14.055 8.295 15.133 1.00 78.00 87 GLY A C 1
ATOM 610 O O . GLY A 1 87 ? -13.512 7.685 14.204 1.00 78.00 87 GLY A O 1
ATOM 611 N N . THR A 1 88 ? -15.289 8.788 15.010 1.00 78.12 88 THR A N 1
ATOM 612 C CA . THR A 1 88 ? -16.205 8.505 13.885 1.00 78.12 88 THR A CA 1
ATOM 613 C C . THR A 1 88 ? -15.685 9.088 12.570 1.00 78.12 88 THR A C 1
ATOM 615 O O . THR A 1 88 ? -15.777 8.465 11.510 1.00 78.12 88 THR A O 1
ATOM 618 N N . ARG A 1 89 ? -15.046 10.265 12.628 1.00 77.62 89 ARG A N 1
ATOM 619 C CA . ARG A 1 89 ? -14.415 10.893 11.455 1.00 77.62 89 ARG A CA 1
ATOM 620 C C . ARG A 1 89 ? -13.239 10.064 10.936 1.00 77.62 89 ARG A C 1
ATOM 622 O O . ARG A 1 89 ? -13.081 9.915 9.726 1.00 77.62 89 ARG A O 1
ATOM 629 N N . ASN A 1 90 ? -12.434 9.492 11.831 1.00 79.38 90 ASN A N 1
ATOM 630 C CA . ASN A 1 90 ? -11.327 8.623 11.434 1.00 79.38 90 ASN A CA 1
ATOM 631 C C . ASN A 1 90 ? -11.823 7.270 10.933 1.00 79.38 90 ASN A C 1
ATOM 633 O O . ASN A 1 90 ? -11.235 6.750 9.992 1.00 79.38 90 ASN A O 1
ATOM 637 N N . HIS A 1 91 ? -12.926 6.740 11.468 1.00 77.75 91 HIS A N 1
ATOM 638 C CA . HIS A 1 91 ? -13.557 5.529 10.936 1.00 77.75 91 HIS A CA 1
ATOM 639 C C . HIS A 1 91 ? -13.952 5.688 9.462 1.00 77.75 91 HIS A C 1
ATOM 641 O O . HIS A 1 91 ? -13.647 4.823 8.639 1.00 77.75 91 HIS A O 1
ATOM 647 N N . LEU A 1 92 ? -14.551 6.829 9.109 1.00 81.50 92 LEU A N 1
ATOM 648 C CA . LEU A 1 92 ? -14.940 7.140 7.733 1.00 81.50 92 L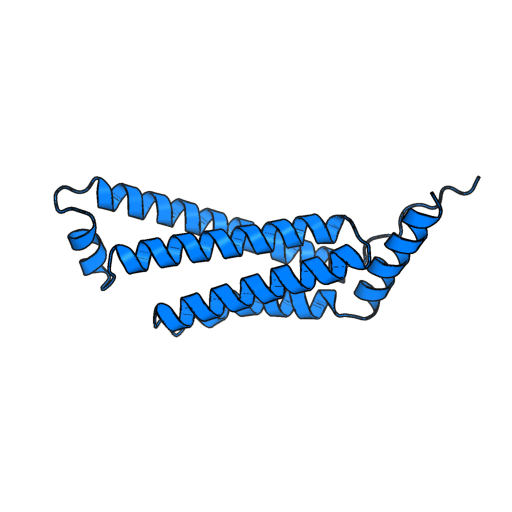EU A CA 1
ATOM 649 C C . LEU A 1 92 ? -13.711 7.306 6.827 1.00 81.50 92 LEU A C 1
ATOM 651 O O . LEU A 1 92 ? -13.649 6.708 5.753 1.00 81.50 92 LEU A O 1
ATOM 655 N N . VAL A 1 93 ? -12.694 8.041 7.289 1.00 82.50 93 VAL A N 1
ATOM 656 C CA . VAL A 1 93 ? -11.441 8.223 6.538 1.00 82.50 93 VAL A CA 1
ATOM 657 C C . VAL A 1 93 ? -10.721 6.894 6.319 1.00 82.50 93 VAL A C 1
ATOM 659 O O . VAL A 1 93 ? -10.299 6.619 5.205 1.00 82.50 93 VAL A O 1
ATOM 662 N N . VAL A 1 94 ? -10.619 6.034 7.332 1.00 82.88 94 VAL A N 1
ATOM 663 C CA . VAL A 1 94 ? -10.022 4.695 7.198 1.00 82.88 94 VAL A CA 1
ATOM 664 C C . VAL A 1 94 ? -10.769 3.881 6.148 1.00 82.88 94 VAL A C 1
ATOM 666 O O . VAL A 1 94 ? -10.140 3.245 5.308 1.00 82.88 94 VAL A O 1
ATOM 669 N N . ARG A 1 95 ? -12.103 3.930 6.144 1.00 84.31 95 ARG A N 1
ATOM 670 C CA . ARG A 1 95 ? -12.917 3.206 5.163 1.00 84.31 95 ARG A CA 1
ATOM 671 C C . ARG A 1 95 ? -12.672 3.702 3.736 1.00 84.31 95 ARG A C 1
ATOM 673 O O . ARG A 1 95 ? -12.541 2.880 2.834 1.00 84.31 95 ARG A O 1
ATOM 680 N N . LEU A 1 96 ? -12.562 5.019 3.550 1.00 85.88 96 LEU A N 1
ATOM 681 C CA . LEU A 1 96 ? -12.223 5.628 2.260 1.00 85.88 96 LEU A CA 1
ATOM 682 C C . LEU A 1 96 ? -10.797 5.293 1.820 1.00 85.88 96 LEU A C 1
ATOM 684 O O . LEU A 1 96 ? -10.584 5.000 0.652 1.00 85.88 96 LEU A O 1
ATOM 688 N N . LEU A 1 97 ? -9.829 5.297 2.737 1.00 84.81 97 LEU A N 1
ATOM 689 C CA . LEU A 1 97 ? -8.430 5.003 2.427 1.00 84.81 97 LEU A CA 1
ATOM 690 C C . LEU A 1 97 ? -8.212 3.526 2.089 1.00 84.81 97 LEU A C 1
ATOM 692 O O . LEU A 1 97 ? -7.545 3.225 1.105 1.00 84.81 97 LEU A O 1
ATOM 696 N N . VAL A 1 98 ? -8.797 2.604 2.859 1.00 82.25 98 VAL A N 1
ATOM 697 C CA . VAL A 1 98 ? -8.702 1.161 2.583 1.00 82.25 98 VAL A CA 1
ATOM 698 C C . VAL A 1 98 ? -9.499 0.804 1.327 1.00 82.25 98 VAL A C 1
ATOM 700 O O . VAL A 1 98 ? -9.006 0.058 0.486 1.00 82.25 98 VAL A O 1
ATOM 703 N N . GLY A 1 99 ? -10.698 1.372 1.156 1.00 82.31 99 GLY A N 1
ATOM 704 C CA . GLY A 1 99 ? -11.510 1.171 -0.047 1.00 82.31 99 GLY A CA 1
ATOM 705 C C . GLY A 1 99 ? -10.864 1.754 -1.304 1.00 82.31 99 GLY A C 1
ATOM 706 O O . GLY A 1 99 ? -10.801 1.082 -2.328 1.00 82.31 99 GLY A O 1
ATOM 707 N N . GLY A 1 100 ? -10.332 2.974 -1.216 1.00 82.75 100 GLY A N 1
ATOM 708 C CA . GLY A 1 100 ? -9.615 3.636 -2.304 1.00 82.75 100 GLY A CA 1
ATOM 709 C C . GLY A 1 100 ? -8.301 2.937 -2.646 1.00 82.75 100 GLY A C 1
ATOM 710 O O . GLY A 1 100 ? -8.038 2.689 -3.817 1.00 82.75 100 GLY A O 1
ATOM 711 N N . GLY A 1 101 ? -7.515 2.542 -1.638 1.00 77.62 101 GLY A N 1
ATOM 712 C CA . GLY A 1 101 ? -6.293 1.757 -1.829 1.00 77.62 101 GLY A CA 1
ATOM 713 C C . GLY A 1 101 ? -6.577 0.411 -2.494 1.00 77.62 101 GLY A C 1
ATOM 714 O O . GLY A 1 101 ? -5.886 0.028 -3.434 1.00 77.62 101 GLY A O 1
ATOM 715 N N . GLY A 1 102 ? -7.660 -0.255 -2.089 1.00 78.31 102 GLY A N 1
ATOM 716 C CA . GLY A 1 102 ? -8.168 -1.411 -2.810 1.00 78.31 102 GLY A CA 1
ATOM 717 C C . GLY A 1 102 ? -8.478 -1.074 -4.272 1.00 78.31 102 GLY A C 1
ATOM 718 O O . GLY A 1 102 ? -7.990 -1.750 -5.175 1.00 78.31 102 GLY A O 1
ATOM 719 N N . LEU A 1 103 ? -9.320 -0.070 -4.532 1.00 82.62 103 LEU A N 1
ATOM 720 C CA . LEU A 1 103 ? -9.763 0.259 -5.893 1.00 82.62 103 LEU A CA 1
ATOM 721 C C . LEU A 1 103 ? -8.576 0.536 -6.826 1.00 82.62 103 LEU A C 1
ATOM 723 O O . LEU A 1 103 ? -8.567 0.076 -7.965 1.00 82.62 103 LEU A O 1
ATOM 727 N N . VAL A 1 104 ? -7.552 1.229 -6.324 1.00 81.62 104 VAL A N 1
ATOM 728 C CA . VAL A 1 104 ? -6.303 1.473 -7.055 1.00 81.62 104 VAL A CA 1
ATOM 729 C C . VAL A 1 104 ? -5.553 0.167 -7.337 1.00 81.62 104 VAL A C 1
ATOM 731 O O . VAL A 1 104 ? -5.059 -0.009 -8.448 1.00 81.62 104 VAL A O 1
ATOM 734 N N . ALA A 1 105 ? -5.506 -0.775 -6.390 1.00 74.00 105 ALA A N 1
ATOM 735 C CA . ALA A 1 105 ? -4.894 -2.088 -6.606 1.00 74.00 105 ALA A CA 1
ATOM 736 C C . ALA A 1 105 ? -5.632 -2.916 -7.677 1.00 74.00 105 ALA A C 1
ATOM 738 O O . ALA A 1 105 ? -4.989 -3.557 -8.511 1.00 74.00 105 ALA A O 1
ATOM 739 N N . VAL A 1 106 ? -6.969 -2.859 -7.712 1.00 79.06 106 VAL A N 1
ATOM 740 C CA . VAL A 1 106 ? -7.775 -3.486 -8.780 1.00 79.06 106 VAL A CA 1
ATOM 741 C C . VAL A 1 106 ? -7.503 -2.819 -10.118 1.00 79.06 106 VAL A C 1
ATOM 743 O O . VAL A 1 106 ? -7.264 -3.512 -11.101 1.00 79.06 106 VAL A O 1
ATOM 746 N N . LEU A 1 107 ? -7.489 -1.484 -10.160 1.00 80.44 107 LEU A N 1
ATOM 747 C CA . LEU A 1 107 ? -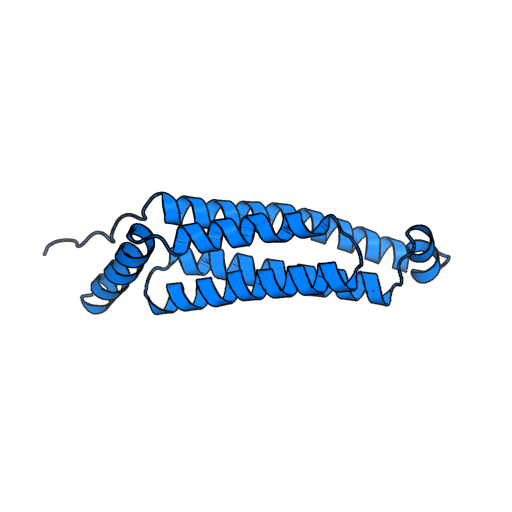7.172 -0.745 -11.378 1.00 80.44 107 LEU A CA 1
ATOM 748 C C . LEU A 1 107 ? -5.791 -1.153 -11.908 1.00 80.44 107 LEU A C 1
ATOM 750 O O . LEU A 1 107 ? -5.664 -1.461 -13.086 1.00 80.44 107 LEU A O 1
ATOM 754 N N . ASN A 1 108 ? -4.782 -1.212 -11.035 1.00 77.00 108 ASN A N 1
ATOM 755 C CA . ASN A 1 108 ? -3.435 -1.644 -11.398 1.00 77.00 108 ASN A CA 1
ATOM 756 C C . ASN A 1 108 ? -3.437 -3.071 -11.965 1.00 77.00 108 ASN A C 1
ATOM 758 O O . ASN A 1 108 ? -2.896 -3.299 -13.034 1.00 77.00 108 ASN A O 1
ATOM 762 N N . THR A 1 109 ? -4.129 -4.001 -11.305 1.00 75.38 109 THR A N 1
ATOM 763 C CA . THR A 1 109 ? -4.273 -5.399 -11.753 1.00 75.38 109 THR A CA 1
ATOM 764 C C . THR A 1 109 ? -4.884 -5.504 -13.151 1.00 75.38 109 THR A C 1
ATOM 766 O O . THR A 1 109 ? -4.348 -6.189 -14.019 1.00 75.38 109 THR A O 1
ATOM 769 N N . VAL A 1 110 ? -5.995 -4.798 -13.384 1.00 77.75 110 VAL A N 1
ATOM 770 C CA . VAL A 1 110 ? -6.699 -4.787 -14.676 1.00 77.75 110 VAL A CA 1
ATOM 771 C C . VAL A 1 110 ? -5.811 -4.210 -15.776 1.00 77.75 110 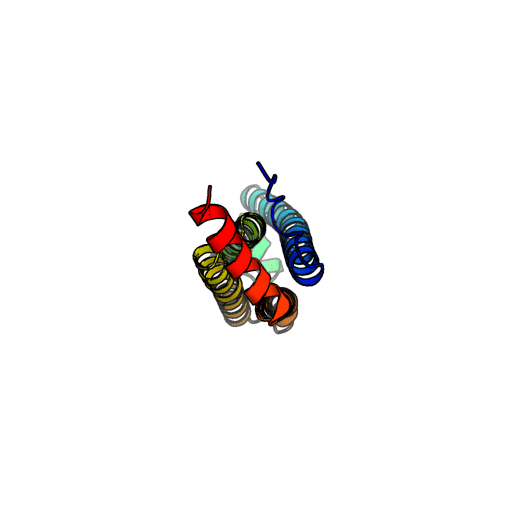VAL A C 1
ATOM 773 O O . VAL A 1 110 ? -5.820 -4.706 -16.897 1.00 77.75 110 VAL A O 1
ATOM 776 N N . LEU A 1 111 ? -5.031 -3.177 -15.456 1.00 74.88 111 LEU A N 1
ATOM 777 C CA . LEU A 1 111 ? -4.126 -2.533 -16.404 1.00 74.88 111 LEU A CA 1
ATOM 778 C C . LEU A 1 111 ? -2.876 -3.367 -16.701 1.00 74.88 111 LEU A C 1
ATOM 780 O O . LEU A 1 111 ? -2.371 -3.299 -17.817 1.00 74.88 111 LEU A O 1
ATOM 784 N N . SER A 1 112 ? -2.385 -4.133 -15.726 1.00 68.56 112 SER A N 1
ATOM 785 C CA . SER A 1 112 ? -1.208 -4.995 -15.879 1.00 68.56 112 SER A CA 1
ATOM 786 C C . SER A 1 112 ? -1.532 -6.349 -16.519 1.00 68.56 112 SER A C 1
ATOM 788 O O . SER A 1 112 ? -0.617 -7.059 -16.917 1.00 68.56 112 SER A O 1
ATOM 790 N N . GLY A 1 113 ? -2.812 -6.725 -16.637 1.00 63.72 113 GLY A N 1
ATOM 791 C CA . GLY A 1 113 ? -3.236 -7.983 -17.269 1.00 63.72 113 GLY A CA 1
ATOM 792 C C . GLY A 1 113 ? -2.902 -9.251 -16.469 1.00 63.72 113 GLY A C 1
ATOM 793 O O . GLY A 1 113 ? -3.145 -10.360 -16.943 1.00 63.72 113 GLY A O 1
ATOM 794 N N . GLU A 1 114 ? -2.376 -9.116 -15.251 1.00 63.16 114 GLU A N 1
ATOM 795 C CA . GLU A 1 114 ? -1.977 -10.236 -14.398 1.00 63.16 114 GLU A CA 1
ATOM 796 C C . GLU A 1 114 ? -3.165 -10.753 -13.572 1.00 63.16 114 GLU A C 1
ATOM 798 O O . GLU A 1 114 ? -3.596 -10.135 -12.598 1.00 63.16 114 GLU A O 1
ATOM 803 N N . GLY A 1 115 ? -3.689 -11.932 -13.922 1.00 53.72 115 GLY A N 1
ATOM 804 C CA . GLY A 1 115 ? -4.836 -12.546 -13.234 1.00 53.72 115 GLY A CA 1
ATOM 805 C C . GLY A 1 115 ? -4.606 -12.898 -11.753 1.00 53.72 115 GLY A C 1
ATOM 806 O O . GLY A 1 115 ? -5.567 -13.121 -11.018 1.00 53.72 115 GLY A O 1
ATOM 807 N N . THR A 1 116 ? -3.356 -12.925 -11.281 1.00 53.25 116 THR A N 1
ATOM 808 C CA . THR A 1 116 ? -2.982 -13.275 -9.897 1.00 53.25 116 THR A CA 1
ATOM 809 C C . THR A 1 116 ? -2.989 -12.087 -8.932 1.00 53.25 116 THR A C 1
ATOM 811 O O . THR A 1 116 ? -3.026 -12.289 -7.715 1.00 53.25 116 THR A O 1
ATOM 814 N N . ALA A 1 117 ? -3.038 -10.847 -9.427 1.00 52.84 117 ALA A N 1
ATOM 815 C CA . ALA A 1 117 ? -2.981 -9.659 -8.574 1.00 52.84 117 ALA A CA 1
ATOM 816 C C . ALA A 1 117 ? -4.264 -9.424 -7.735 1.00 52.84 117 ALA A C 1
ATOM 818 O O . ALA A 1 117 ? -4.277 -8.596 -6.821 1.00 52.84 117 ALA A O 1
ATOM 819 N N . PHE A 1 118 ? -5.301 -10.256 -7.918 1.00 55.19 118 PHE A N 1
ATOM 820 C CA . PHE A 1 118 ? -6.491 -10.312 -7.056 1.00 55.19 118 PHE A CA 1
ATOM 821 C C . PHE A 1 118 ? -6.161 -10.602 -5.578 1.00 55.19 118 PHE A C 1
ATOM 823 O O . PHE A 1 118 ? -6.864 -10.123 -4.684 1.00 55.19 118 PHE A O 1
ATOM 830 N N . MET A 1 119 ? -5.069 -11.329 -5.290 1.00 56.06 119 MET A N 1
ATOM 831 C CA . MET A 1 119 ? -4.641 -11.595 -3.907 1.00 56.06 119 MET A CA 1
ATOM 832 C C . MET A 1 119 ? -4.260 -10.321 -3.138 1.00 56.06 119 MET A C 1
ATOM 834 O O . MET A 1 119 ? -4.480 -10.256 -1.927 1.00 56.06 119 MET A O 1
ATOM 838 N N . GLY A 1 120 ? -3.780 -9.276 -3.824 1.00 61.97 120 GLY A N 1
ATOM 839 C CA . GLY A 1 120 ? -3.433 -7.991 -3.206 1.00 61.97 120 GLY A CA 1
ATOM 840 C C . GLY A 1 120 ? -4.635 -7.232 -2.628 1.00 61.97 120 GLY A C 1
ATOM 841 O O . GLY A 1 120 ? -4.463 -6.353 -1.785 1.00 61.97 120 GLY A O 1
ATOM 842 N N . PHE A 1 121 ? -5.860 -7.590 -3.029 1.00 68.56 121 PHE A N 1
ATOM 843 C CA . PHE A 1 121 ? -7.098 -6.935 -2.594 1.00 68.56 121 PHE A CA 1
ATOM 844 C C . PHE A 1 121 ? -7.830 -7.681 -1.466 1.00 68.56 121 PHE A C 1
ATOM 846 O O . PHE A 1 121 ? -8.627 -7.084 -0.737 1.00 68.56 121 PHE A O 1
ATOM 853 N N . VAL A 1 122 ? -7.537 -8.970 -1.263 1.00 75.75 122 VAL A N 1
ATOM 854 C CA . VAL A 1 122 ? -8.206 -9.801 -0.245 1.00 75.75 122 VAL A CA 1
ATOM 855 C C . VAL A 1 122 ? -7.940 -9.275 1.167 1.00 75.75 122 VAL A C 1
ATOM 857 O O . VAL A 1 122 ? -8.863 -9.132 1.966 1.00 75.75 122 VAL A O 1
ATOM 860 N N . LEU A 1 123 ? -6.691 -8.921 1.474 1.00 74.00 123 LEU A N 1
ATOM 861 C CA . LEU A 1 123 ? -6.307 -8.382 2.782 1.00 74.00 123 LEU A CA 1
ATOM 862 C C . LEU A 1 123 ? -6.970 -7.020 3.087 1.00 74.00 123 LEU A C 1
ATOM 864 O O . LEU A 1 123 ? -7.568 -6.891 4.159 1.00 74.00 123 LEU A O 1
ATOM 868 N N . PRO A 1 124 ? -6.961 -6.027 2.172 1.00 72.50 124 PRO A N 1
ATOM 869 C CA . PRO A 1 124 ? -7.762 -4.808 2.311 1.00 72.50 124 PRO A CA 1
ATOM 870 C C . PRO A 1 124 ? -9.260 -5.069 2.530 1.00 72.50 124 PRO A C 1
ATOM 872 O O . PRO A 1 124 ? -9.877 -4.400 3.360 1.00 72.50 124 PRO A O 1
ATOM 875 N N . LEU A 1 125 ? -9.846 -6.059 1.844 1.00 78.31 125 LEU A N 1
ATOM 876 C CA . LEU A 1 125 ? -11.243 -6.468 2.042 1.00 78.31 125 LEU A CA 1
ATOM 877 C C . LEU A 1 125 ? -11.502 -7.011 3.448 1.00 78.31 125 LEU A C 1
ATOM 879 O O . LEU A 1 125 ? -12.479 -6.619 4.087 1.00 78.31 125 LEU A O 1
ATOM 883 N N . ILE A 1 126 ? -10.621 -7.884 3.941 1.00 82.12 126 ILE A N 1
ATOM 884 C CA . ILE A 1 126 ? -10.707 -8.437 5.297 1.00 82.12 126 ILE A CA 1
ATOM 885 C C . ILE A 1 126 ? -10.636 -7.304 6.324 1.00 82.12 126 ILE A C 1
ATOM 887 O O . ILE A 1 126 ? -11.468 -7.239 7.229 1.00 82.12 126 ILE A O 1
ATOM 891 N N . VAL A 1 127 ? -9.707 -6.359 6.152 1.00 79.12 127 VAL A N 1
ATOM 892 C CA . VAL A 1 127 ? -9.611 -5.161 7.001 1.00 79.12 127 VAL A CA 1
ATOM 893 C C . VAL A 1 127 ? -10.915 -4.363 6.956 1.00 79.12 127 VAL A C 1
ATOM 895 O O . VAL A 1 127 ? -11.443 -4.004 8.008 1.00 79.12 127 VAL A O 1
ATOM 898 N N . LEU A 1 128 ? -11.474 -4.135 5.764 1.00 81.69 128 LEU A N 1
ATOM 899 C CA . LEU A 1 128 ? -12.757 -3.455 5.565 1.00 81.69 128 LEU A CA 1
ATOM 900 C C . LEU A 1 128 ? -13.921 -4.154 6.277 1.00 81.69 128 LEU A C 1
ATOM 902 O O . LEU A 1 128 ? -14.779 -3.471 6.837 1.00 81.69 128 LEU A O 1
ATOM 906 N N . MET A 1 129 ? -13.960 -5.486 6.276 1.00 83.12 129 MET A N 1
ATOM 907 C CA . MET A 1 129 ? -14.961 -6.253 7.019 1.00 83.12 129 MET A CA 1
ATOM 908 C C . MET A 1 129 ? -14.761 -6.120 8.532 1.00 83.12 129 MET A C 1
ATOM 910 O O . MET A 1 129 ? -15.717 -5.829 9.254 1.00 83.12 129 MET A O 1
ATOM 914 N N . LEU A 1 130 ? -13.523 -6.244 9.019 1.00 81.81 130 LEU A N 1
ATOM 915 C CA . LEU A 1 130 ? -13.196 -6.141 10.446 1.00 81.81 130 LEU A CA 1
ATOM 916 C C . LEU A 1 130 ? -13.563 -4.768 11.028 1.00 81.81 130 LEU A C 1
ATOM 918 O O . LEU A 1 130 ? -14.184 -4.690 12.094 1.00 81.81 130 LEU A O 1
ATOM 922 N N . ILE A 1 131 ? -13.265 -3.678 10.312 1.00 79.31 131 ILE A N 1
ATOM 923 C CA . ILE A 1 131 ? -13.620 -2.317 10.752 1.00 79.31 131 ILE A CA 1
ATOM 924 C C . ILE A 1 131 ? -15.126 -2.031 10.659 1.00 79.31 131 ILE A C 1
ATOM 926 O O . ILE A 1 131 ? -15.596 -1.060 11.249 1.00 79.31 131 ILE A O 1
ATOM 930 N N . GLN A 1 132 ? -15.897 -2.835 9.920 1.00 80.81 132 GLN A N 1
ATOM 931 C CA . GLN A 1 132 ? -17.345 -2.657 9.777 1.00 80.81 132 GLN A CA 1
ATOM 932 C C . GLN A 1 132 ? -18.167 -3.368 10.853 1.00 80.81 132 GLN A C 1
ATOM 934 O O . GLN A 1 132 ? -19.356 -3.057 10.979 1.00 80.81 132 GLN A O 1
ATOM 939 N N . THR A 1 133 ? -17.559 -4.268 11.630 1.00 82.62 133 THR A N 1
ATOM 940 C CA . THR A 1 133 ? -18.229 -4.984 12.726 1.00 82.62 133 THR A CA 1
ATOM 941 C C . THR A 1 133 ? -18.816 -4.023 13.768 1.00 82.62 133 THR A C 1
ATOM 943 O O . THR A 1 133 ? -18.261 -2.950 14.020 1.00 82.62 133 THR A O 1
ATOM 946 N N . LYS A 1 134 ? -19.945 -4.406 14.393 1.00 79.19 134 LYS A N 1
ATOM 947 C CA . LYS A 1 134 ? -20.621 -3.596 15.431 1.00 79.19 134 LYS A CA 1
ATOM 948 C C . LYS A 1 134 ? -19.651 -3.155 16.532 1.00 79.19 134 LYS A C 1
ATOM 950 O O . LYS A 1 134 ? -19.566 -1.970 16.827 1.00 79.19 134 LYS A O 1
ATOM 955 N N . ARG A 1 135 ? -18.816 -4.085 17.004 1.00 77.44 135 ARG A N 1
ATOM 956 C CA . ARG A 1 135 ? -17.805 -3.853 18.045 1.00 77.44 135 ARG A CA 1
ATOM 957 C C . ARG A 1 135 ? -16.767 -2.788 17.665 1.00 77.44 135 ARG A C 1
ATOM 959 O O . ARG A 1 135 ? -16.353 -2.006 18.513 1.00 77.44 135 ARG A O 1
ATOM 966 N N . SER A 1 136 ? -16.357 -2.734 16.396 1.00 75.25 136 SER A N 1
ATOM 967 C CA . SER A 1 136 ? -15.464 -1.682 15.894 1.00 75.25 136 SER A CA 1
ATOM 968 C C . SER A 1 136 ? -16.168 -0.324 15.866 1.00 75.25 136 SER A C 1
ATOM 970 O O . SER A 1 136 ? -15.602 0.663 16.326 1.00 75.25 136 SER A O 1
ATOM 972 N N . ARG A 1 137 ? -17.415 -0.270 15.370 1.00 78.25 137 ARG A N 1
ATOM 973 C CA . ARG A 1 137 ? -18.212 0.972 15.303 1.00 78.25 137 ARG A CA 1
ATOM 974 C C . ARG A 1 137 ? -18.470 1.567 16.685 1.00 78.25 137 ARG A C 1
ATOM 976 O O . ARG A 1 137 ? -18.307 2.768 16.862 1.00 78.25 137 ARG A O 1
ATOM 983 N N . GLU A 1 138 ? -18.826 0.720 17.646 1.00 80.50 138 GLU A N 1
ATOM 984 C CA . GLU A 1 138 ? -19.060 1.103 19.042 1.00 80.50 138 GLU A CA 1
ATOM 985 C C . GLU A 1 138 ? -17.796 1.691 19.678 1.00 80.50 138 GLU A C 1
ATOM 987 O O . GLU A 1 138 ? -17.867 2.728 20.328 1.00 80.50 138 GLU A O 1
ATOM 992 N N . TRP A 1 139 ? -16.620 1.107 19.422 1.00 81.44 139 TRP A N 1
ATOM 993 C CA . TRP A 1 139 ? -15.357 1.659 19.920 1.00 81.44 139 TRP A CA 1
ATOM 994 C C . TRP A 1 139 ? -14.999 3.011 19.286 1.00 81.44 139 TRP A C 1
ATOM 996 O O . TRP A 1 139 ? -14.582 3.932 19.990 1.00 81.44 139 TRP A O 1
ATOM 1006 N N . PHE A 1 140 ? -15.190 3.166 17.969 1.00 79.25 140 PHE A N 1
ATOM 1007 C CA . PHE A 1 140 ? -14.965 4.455 17.303 1.00 79.25 140 PHE A CA 1
ATOM 1008 C C . PHE A 1 140 ? -15.903 5.547 17.839 1.00 79.25 140 PHE A C 1
ATOM 1010 O O . PHE A 1 140 ? -15.448 6.674 18.026 1.00 79.25 140 PHE A O 1
ATOM 1017 N N . ALA A 1 141 ? -17.166 5.213 18.121 1.00 78.06 141 ALA A N 1
ATOM 1018 C CA . ALA A 1 141 ? -18.132 6.130 18.724 1.00 78.06 141 ALA A CA 1
ATOM 1019 C C . ALA A 1 141 ? -17.767 6.487 20.178 1.00 78.06 141 ALA A C 1
ATOM 1021 O O . ALA A 1 141 ? -17.760 7.664 20.532 1.00 78.06 141 ALA A O 1
ATOM 1022 N N . ALA A 1 142 ? -17.368 5.500 20.988 1.00 79.06 142 ALA A N 1
ATOM 1023 C CA . ALA A 1 142 ? -16.953 5.711 22.377 1.00 79.06 142 ALA A CA 1
ATOM 1024 C C . ALA A 1 142 ? -15.711 6.618 22.498 1.00 79.06 142 ALA A C 1
ATOM 1026 O O . ALA A 1 142 ? -15.602 7.414 23.429 1.00 79.06 142 ALA A O 1
ATOM 1027 N N . MET A 1 143 ? -14.783 6.547 21.536 1.00 76.56 143 MET A N 1
ATOM 1028 C CA . MET A 1 143 ? -13.625 7.451 21.478 1.00 76.56 143 MET A CA 1
ATOM 1029 C C . MET A 1 143 ? -14.015 8.909 21.175 1.00 76.56 143 MET A C 1
ATOM 1031 O O . MET A 1 143 ? -13.377 9.821 21.698 1.00 76.56 143 MET A O 1
ATOM 1035 N N . ASP A 1 144 ? -15.060 9.150 20.375 1.00 74.56 144 ASP A N 1
ATOM 1036 C CA . ASP A 1 144 ? -15.567 10.508 20.108 1.00 74.56 144 ASP A CA 1
ATOM 1037 C C . ASP A 1 144 ? -16.304 11.108 21.315 1.00 74.56 144 ASP A C 1
ATOM 1039 O O . ASP A 1 144 ? -16.284 12.326 21.498 1.00 74.56 144 ASP A O 1
ATOM 1043 N N . GLU A 1 145 ? -16.975 10.282 22.122 1.00 69.19 145 GLU A N 1
ATOM 1044 C CA . GLU A 1 145 ? -17.593 10.718 23.383 1.00 69.19 145 GLU A CA 1
ATOM 1045 C C . GLU A 1 145 ? -16.531 11.061 24.429 1.00 69.19 145 GLU A C 1
ATOM 1047 O O . GLU A 1 145 ? -16.596 12.121 25.048 1.00 69.19 145 GLU A O 1
ATOM 1052 N N . SER A 1 146 ? -15.501 10.221 24.566 1.00 65.38 146 SER A N 1
ATOM 1053 C CA . SER A 1 146 ? -14.384 10.480 25.480 1.00 65.38 146 SER A CA 1
ATOM 1054 C C . SER A 1 146 ? -13.615 11.758 25.124 1.00 65.38 146 SER A C 1
ATOM 1056 O O . SER A 1 146 ? -13.204 12.474 26.029 1.00 65.38 146 SER A O 1
ATOM 1058 N N . ALA A 1 147 ? -13.439 12.063 23.833 1.00 64.25 147 ALA A N 1
ATOM 1059 C CA . ALA A 1 147 ? -12.745 13.271 23.376 1.00 64.25 147 ALA A CA 1
ATOM 1060 C C . ALA A 1 147 ? -13.584 14.557 23.492 1.00 64.25 147 ALA A C 1
ATOM 1062 O O . ALA A 1 147 ? -13.027 15.649 23.473 1.00 64.25 147 ALA A O 1
ATOM 1063 N N . ARG A 1 148 ? -14.918 14.449 23.575 1.00 62.00 148 ARG A N 1
ATOM 1064 C CA . ARG A 1 148 ? -15.819 15.595 23.800 1.00 62.00 148 ARG A CA 1
ATOM 1065 C C . ARG A 1 148 ? -15.962 15.969 25.274 1.00 62.00 148 ARG A C 1
ATOM 1067 O O . ARG A 1 148 ? -16.318 17.105 25.564 1.00 62.00 148 ARG A O 1
ATOM 1074 N N . ASN A 1 149 ? -15.724 15.014 26.169 1.00 58.44 149 ASN A N 1
ATOM 1075 C CA . ASN A 1 149 ? -15.897 15.174 27.613 1.00 58.44 149 ASN A CA 1
ATOM 1076 C C . ASN A 1 149 ? -14.584 15.504 28.354 1.00 58.44 149 ASN A C 1
ATOM 1078 O O . ASN A 1 149 ? -14.613 15.631 29.579 1.00 58.44 149 ASN A O 1
ATOM 1082 N N . SER A 1 150 ? -13.456 15.616 27.638 1.00 54.88 150 SER A N 1
ATOM 1083 C CA . SER A 1 150 ? -12.153 16.077 28.152 1.00 54.88 150 SER A CA 1
ATOM 1084 C C . SER A 1 150 ? -11.902 17.534 27.794 1.00 54.88 150 SER A C 1
ATOM 1086 O O . SER A 1 150 ? -11.444 18.282 28.679 1.00 54.88 150 SER A O 1
#

pLDDT: mean 79.56, std 10.59, range [42.44, 92.56]

Secondary structure (DSSP, 8-state):
----PPPPPPHHHHHHHHHHHHHHHHHHHHHHHHHHHHHHHHTSTTHHHHHHHTTT--HHHHHHHHHHHHHHHHHHHHHHHHHTT-SHHHHHHHHHHHHHHHHHHHHHHHHHT-TTTTHHHHHHHHHHHHHHSHHHHHHHHHHHHHHH--

Radius of gyration: 19.45 Å; chains: 1; bounding box: 45×29×63 Å

Organism: NCBI:txid179819